Protein AF-A0A1Y0CG83-F1 (afdb_monomer_lite)

Structure (mmCIF, N/CA/C/O backbone):
data_AF-A0A1Y0CG83-F1
#
_entry.id   AF-A0A1Y0CG83-F1
#
loop_
_atom_site.group_PDB
_atom_site.id
_atom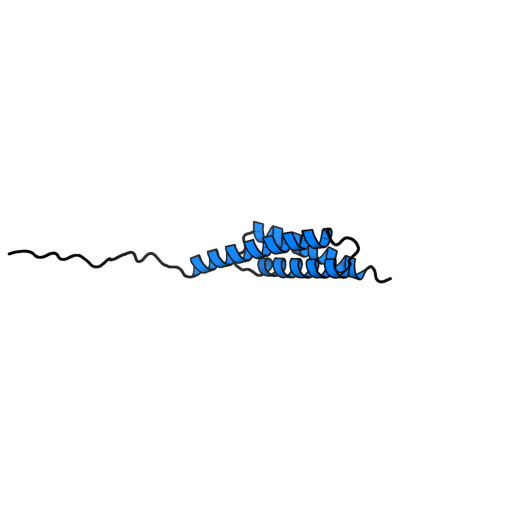_site.type_symbol
_atom_site.label_atom_id
_atom_site.label_alt_id
_atom_site.label_comp_id
_atom_site.label_asym_id
_atom_site.label_entity_id
_atom_site.label_seq_id
_atom_site.pdbx_PDB_ins_code
_atom_site.Cartn_x
_atom_site.Cartn_y
_atom_site.Cartn_z
_atom_site.occupancy
_atom_site.B_iso_or_equiv
_atom_site.auth_seq_id
_atom_site.auth_comp_id
_atom_site.auth_asym_id
_atom_site.auth_atom_id
_atom_site.pdbx_PDB_model_num
ATOM 1 N N . MET A 1 1 ? -0.681 42.324 63.375 1.00 41.62 1 MET A N 1
ATOM 2 C CA . MET A 1 1 ? -0.999 42.330 61.931 1.00 41.62 1 MET A CA 1
ATOM 3 C C . MET A 1 1 ? -1.151 40.872 61.519 1.00 41.62 1 MET A C 1
ATOM 5 O O . MET A 1 1 ? -0.162 40.163 61.503 1.00 41.62 1 MET A O 1
ATOM 9 N N . SER A 1 2 ? -2.350 40.302 61.638 1.00 38.88 2 SER A N 1
ATOM 10 C CA . SER A 1 2 ? -3.365 40.222 60.569 1.00 38.88 2 SER A CA 1
ATOM 11 C C . SER A 1 2 ? -2.863 39.483 59.328 1.00 38.88 2 SER A C 1
ATOM 13 O O . SER A 1 2 ? -2.193 40.081 58.500 1.00 38.88 2 SER A O 1
ATOM 15 N N . SER A 1 3 ? -3.237 38.214 59.169 1.00 40.00 3 SER A N 1
ATOM 16 C CA . SER A 1 3 ? -4.362 37.794 58.315 1.00 40.00 3 SER A CA 1
ATOM 17 C C . SER A 1 3 ? -4.107 36.415 57.701 1.00 40.00 3 SER A C 1
ATOM 19 O O . SER A 1 3 ? -3.086 36.165 57.067 1.00 40.00 3 SER A O 1
ATOM 21 N N . VAL A 1 4 ? -5.082 35.535 57.904 1.00 46.81 4 VAL A N 1
ATOM 22 C CA . VAL A 1 4 ? -5.230 34.212 57.297 1.00 46.81 4 VAL A CA 1
ATOM 23 C C . VAL A 1 4 ? -5.474 34.355 55.796 1.00 46.81 4 VAL A C 1
ATOM 25 O O . VAL A 1 4 ? -6.318 35.154 55.398 1.00 46.81 4 VAL A O 1
ATOM 28 N N . VAL A 1 5 ? -4.836 33.509 54.986 1.00 46.03 5 VAL A N 1
ATOM 29 C CA . VAL A 1 5 ? -5.393 33.067 53.701 1.00 46.03 5 VAL A CA 1
ATOM 30 C C . VAL A 1 5 ? -5.179 31.561 53.577 1.00 46.03 5 VAL A C 1
ATOM 32 O O . VAL A 1 5 ? -4.081 31.079 53.317 1.00 46.03 5 VAL A O 1
ATOM 35 N N . ALA A 1 6 ? -6.270 30.831 53.787 1.00 49.06 6 ALA A N 1
ATOM 36 C CA . ALA A 1 6 ? -6.467 29.487 53.284 1.00 49.06 6 ALA A CA 1
ATOM 37 C C . ALA A 1 6 ? -6.705 29.570 51.775 1.00 49.06 6 ALA A C 1
ATOM 39 O O . ALA A 1 6 ? -7.646 30.246 51.373 1.00 49.06 6 ALA A O 1
ATOM 40 N N . GLN A 1 7 ? -5.905 28.882 50.963 1.00 50.16 7 GLN A N 1
ATOM 41 C CA . GLN A 1 7 ? -6.260 28.517 49.586 1.00 50.16 7 GLN A CA 1
ATOM 42 C C . GLN A 1 7 ? -5.679 27.119 49.337 1.00 50.16 7 GLN A C 1
ATOM 44 O O . GLN A 1 7 ? -4.471 26.949 49.250 1.00 50.16 7 GLN A O 1
ATOM 49 N N . VAL A 1 8 ? -6.471 26.084 49.624 1.00 44.75 8 VAL A N 1
ATOM 50 C CA . VAL A 1 8 ? -7.379 25.421 48.670 1.00 44.75 8 VAL A CA 1
ATOM 51 C C . VAL A 1 8 ? -6.587 24.425 47.828 1.00 44.75 8 VAL A C 1
ATOM 53 O O . VAL A 1 8 ? -5.825 24.786 46.937 1.00 44.75 8 VAL A O 1
ATOM 56 N N . LEU A 1 9 ? -6.790 23.146 48.162 1.00 41.25 9 LEU A N 1
ATOM 57 C CA . LEU A 1 9 ? -6.554 22.017 47.272 1.00 41.25 9 LEU A CA 1
ATOM 58 C C . LEU A 1 9 ? -7.030 22.390 45.860 1.00 41.25 9 LEU A C 1
ATOM 60 O O . LEU A 1 9 ? -8.206 22.741 45.716 1.00 41.25 9 LEU A O 1
ATOM 64 N N . PRO A 1 10 ? -6.221 22.218 44.805 1.00 48.44 10 PRO A N 1
ATOM 65 C CA . PRO A 1 10 ? -6.798 21.998 43.498 1.00 48.44 10 PRO A CA 1
ATOM 66 C C . PRO A 1 10 ? -7.441 20.607 43.524 1.00 48.44 10 PRO A C 1
ATOM 68 O O . PRO A 1 10 ? -6.811 19.590 43.243 1.00 48.44 10 PRO A O 1
ATOM 71 N N . ALA A 1 11 ? -8.723 20.573 43.884 1.00 47.09 11 ALA A N 1
ATOM 72 C CA . ALA A 1 11 ? -9.643 19.573 43.381 1.00 47.09 11 ALA A CA 1
ATOM 73 C C . ALA A 1 11 ? -9.800 19.843 41.880 1.00 47.09 11 ALA A C 1
ATOM 75 O O . ALA A 1 11 ? -10.748 20.501 41.462 1.00 47.09 11 ALA A O 1
ATOM 76 N N . HIS A 1 12 ? -8.824 19.407 41.082 1.00 50.53 12 HIS A N 1
ATOM 77 C CA . HIS A 1 12 ? -9.002 19.341 39.642 1.00 50.53 12 HIS A CA 1
ATOM 78 C C . HIS A 1 12 ? -9.318 17.910 39.242 1.00 50.53 12 HIS A C 1
ATOM 80 O O . HIS A 1 12 ? -8.453 17.045 39.150 1.00 50.53 12 HIS A O 1
ATOM 86 N N . ASP A 1 13 ? -10.620 17.736 39.059 1.00 45.94 13 ASP A N 1
ATOM 87 C CA . ASP A 1 13 ? -11.247 16.911 38.047 1.00 45.94 13 ASP A CA 1
ATOM 88 C C . ASP A 1 13 ? -10.717 15.493 37.872 1.00 45.94 13 ASP A C 1
ATOM 90 O O . ASP A 1 13 ? -9.856 15.170 37.053 1.00 45.94 13 ASP A O 1
ATOM 94 N N . CYS A 1 14 ? -11.423 14.621 38.578 1.00 34.91 14 CYS A N 1
ATOM 95 C CA . CYS A 1 14 ? -11.718 13.247 38.230 1.00 34.91 14 CYS A CA 1
ATOM 96 C C . CYS A 1 14 ? -12.426 13.156 36.861 1.00 34.91 14 CYS A C 1
ATOM 98 O O . CYS A 1 14 ? -13.546 12.667 36.767 1.00 34.91 14 CYS A O 1
ATOM 100 N N . CYS A 1 15 ? -11.791 13.602 35.784 1.00 42.53 15 CYS A N 1
ATOM 101 C CA . CYS A 1 15 ? -12.248 13.340 34.428 1.00 42.53 15 CYS A CA 1
ATOM 102 C C . CYS A 1 15 ? -11.295 12.345 33.780 1.00 42.53 15 CYS A C 1
ATOM 104 O O . CYS A 1 15 ? -10.470 12.686 32.942 1.00 42.53 15 CYS A O 1
ATOM 106 N N . ASN A 1 16 ? -11.421 11.097 34.234 1.00 49.44 16 ASN A N 1
ATOM 107 C CA . ASN A 1 16 ? -11.287 9.903 33.412 1.00 49.44 16 ASN A CA 1
ATOM 108 C C . ASN A 1 16 ? -10.193 9.997 32.328 1.00 49.44 16 ASN A C 1
ATOM 110 O O . ASN A 1 16 ? -10.495 10.025 31.133 1.00 49.44 16 ASN A O 1
ATOM 114 N N . HIS A 1 17 ? -8.919 10.034 32.734 1.00 47.47 17 HIS A N 1
ATOM 115 C CA . HIS A 1 17 ? -7.799 9.746 31.839 1.00 47.47 17 HIS A CA 1
ATOM 116 C C . HIS A 1 17 ? -7.922 8.275 31.437 1.00 47.47 17 HIS A C 1
ATOM 118 O O . HIS A 1 17 ? -7.305 7.397 32.029 1.00 47.47 17 HIS A O 1
ATOM 124 N N . SER A 1 18 ? -8.821 7.990 30.496 1.00 49.91 18 SER A N 1
ATOM 125 C CA . SER A 1 18 ? -8.954 6.670 29.910 1.00 49.91 18 SER A CA 1
ATOM 126 C C . SER A 1 18 ? -7.666 6.440 29.123 1.00 49.91 18 SER A C 1
ATOM 128 O O . SER A 1 18 ? -7.467 7.131 28.118 1.00 49.91 18 SER A O 1
ATOM 130 N N . PRO A 1 19 ? -6.780 5.517 29.543 1.00 55.03 19 PRO A N 1
ATOM 131 C CA . PRO A 1 19 ? -5.565 5.211 28.785 1.00 55.03 19 PRO A CA 1
ATOM 132 C C . PRO A 1 19 ? -5.913 4.844 27.332 1.00 55.03 19 PRO A C 1
ATOM 134 O O . PRO A 1 19 ? -5.251 5.283 26.399 1.00 55.03 19 PRO A O 1
ATOM 137 N N . HIS A 1 20 ? -7.084 4.230 27.136 1.00 55.22 20 HIS A N 1
ATOM 138 C CA . HIS A 1 20 ? -7.657 3.903 25.833 1.00 55.22 20 HIS A CA 1
ATOM 139 C C . HIS A 1 20 ? -7.820 5.086 24.867 1.00 55.22 20 HIS A C 1
ATOM 141 O O . HIS A 1 20 ? -7.757 4.881 23.660 1.00 55.22 20 HIS A O 1
ATOM 147 N N . ALA A 1 21 ? -8.036 6.315 25.352 1.00 58.22 21 ALA A N 1
ATOM 148 C CA . ALA A 1 21 ? -8.179 7.477 24.471 1.00 58.22 21 ALA A CA 1
ATOM 149 C C . ALA A 1 21 ? -6.826 7.924 23.895 1.00 58.22 21 ALA A C 1
ATOM 151 O O . ALA A 1 21 ? -6.752 8.318 22.735 1.00 58.22 21 ALA A O 1
ATOM 152 N N . GLN A 1 22 ? -5.750 7.824 24.679 1.00 61.66 22 GLN A N 1
ATOM 153 C CA . GLN A 1 22 ? -4.394 8.083 24.187 1.00 61.66 22 GLN A CA 1
ATOM 154 C C . GLN A 1 22 ? -3.888 6.945 23.315 1.00 61.66 22 GLN A C 1
ATOM 156 O O . GLN A 1 22 ? -3.259 7.220 22.297 1.00 61.66 22 GLN A O 1
ATOM 161 N N . ASP A 1 23 ? -4.225 5.700 23.658 1.00 63.28 23 ASP A N 1
ATOM 162 C CA . ASP A 1 23 ? -3.918 4.539 22.824 1.00 63.28 23 ASP A CA 1
ATOM 163 C C . ASP A 1 23 ? -4.605 4.657 21.456 1.00 63.28 23 ASP A C 1
ATOM 165 O O . ASP A 1 23 ? -3.958 4.470 20.430 1.00 63.28 23 ASP A O 1
ATOM 169 N N . ALA A 1 24 ? -5.881 5.060 21.420 1.00 64.50 24 ALA A N 1
ATOM 170 C CA . ALA A 1 24 ? -6.626 5.271 20.178 1.00 64.50 24 ALA A CA 1
ATOM 171 C C . ALA A 1 24 ? -6.092 6.453 19.350 1.00 64.50 24 ALA A C 1
ATOM 173 O O . ALA A 1 24 ? -6.017 6.373 18.127 1.00 64.50 24 ALA A O 1
ATOM 174 N N . VAL A 1 25 ? -5.687 7.561 19.982 1.00 72.19 25 VAL A N 1
ATOM 175 C CA . VAL A 1 25 ? -5.056 8.680 19.257 1.00 72.19 25 VAL A CA 1
ATOM 176 C C . VAL A 1 25 ? -3.680 8.272 18.723 1.00 72.19 25 VAL A C 1
ATOM 178 O O . VAL A 1 25 ? -3.361 8.554 17.568 1.00 72.19 25 VAL A O 1
ATOM 181 N N . GLY A 1 26 ? -2.874 7.580 19.529 1.00 69.50 26 GLY A N 1
ATOM 182 C CA . GLY A 1 26 ? -1.553 7.094 19.138 1.00 69.50 26 GLY A CA 1
ATOM 183 C C . GLY A 1 26 ? -1.621 6.096 17.986 1.00 69.50 26 GLY A C 1
ATOM 184 O O . GLY A 1 26 ? -0.871 6.218 17.016 1.00 69.50 26 GLY A O 1
ATOM 185 N N . ALA A 1 27 ? -2.564 5.160 18.034 1.00 70.56 27 ALA A N 1
ATOM 186 C CA . ALA A 1 27 ? -2.750 4.177 16.982 1.00 70.56 27 ALA A CA 1
ATOM 187 C C . ALA A 1 27 ? -3.407 4.781 15.717 1.00 70.56 27 ALA A C 1
ATOM 189 O O . ALA A 1 27 ? -2.992 4.452 14.600 1.00 70.56 27 ALA A O 1
ATOM 1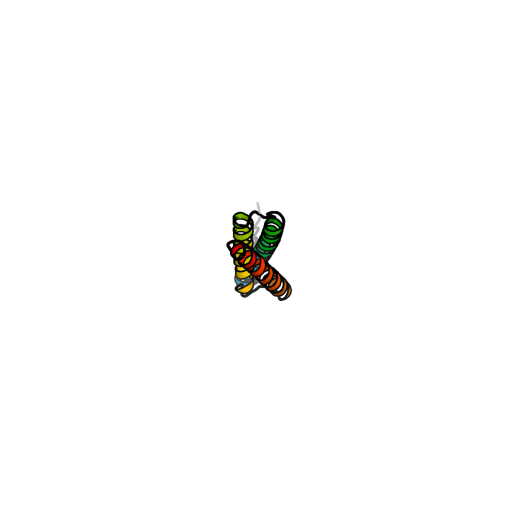90 N N . HIS A 1 28 ? -4.246 5.818 15.833 1.00 75.94 28 HIS A N 1
ATOM 191 C CA . HIS A 1 28 ? -4.675 6.616 14.677 1.00 75.94 28 HIS A CA 1
ATOM 192 C C . HIS A 1 28 ? -3.503 7.375 14.010 1.00 75.94 28 HIS A C 1
ATOM 194 O O . HIS A 1 28 ? -3.454 7.493 12.780 1.00 75.94 28 HIS A O 1
ATOM 200 N N . VAL A 1 29 ? -2.547 7.901 14.784 1.00 80.56 29 VAL A N 1
ATOM 201 C CA . VAL A 1 29 ? -1.336 8.556 14.246 1.00 80.56 29 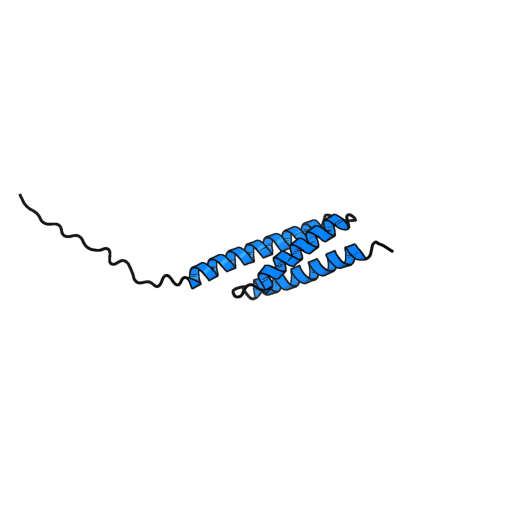VAL A CA 1
ATOM 202 C C . VAL A 1 29 ? -0.387 7.534 13.610 1.00 80.56 29 VAL A C 1
ATOM 204 O O . VAL A 1 29 ? 0.175 7.786 12.542 1.00 80.56 29 VAL A O 1
ATOM 207 N N . ALA A 1 30 ? -0.240 6.356 14.214 1.00 85.88 30 ALA A N 1
ATOM 208 C CA . ALA A 1 30 ? 0.563 5.275 13.652 1.00 85.88 30 ALA A CA 1
ATOM 209 C C . ALA A 1 30 ? -0.024 4.776 12.321 1.00 85.88 30 ALA A C 1
ATOM 211 O O . ALA A 1 30 ? 0.688 4.678 11.322 1.00 85.88 30 ALA A O 1
ATOM 212 N N . THR A 1 31 ? -1.338 4.543 12.265 1.00 91.12 31 THR A N 1
ATOM 213 C CA . THR A 1 31 ? -2.026 4.082 11.049 1.00 91.12 31 THR A CA 1
ATOM 214 C C . THR A 1 31 ? -2.031 5.128 9.934 1.00 91.12 31 THR A C 1
ATOM 216 O O . THR A 1 31 ? -1.894 4.777 8.761 1.00 91.12 31 THR A O 1
ATOM 219 N N . SER A 1 32 ? -2.155 6.421 10.255 1.00 91.50 32 SER A N 1
ATOM 220 C CA . SER A 1 32 ? -2.051 7.489 9.251 1.00 91.50 32 SER A CA 1
ATOM 221 C C . SER A 1 32 ? -0.630 7.622 8.695 1.00 91.50 32 SER A C 1
ATOM 223 O O . SER A 1 32 ? -0.466 7.776 7.482 1.00 91.50 32 SER A O 1
ATOM 225 N N . THR A 1 33 ? 0.387 7.479 9.549 1.00 94.81 33 THR A N 1
ATOM 226 C CA . THR A 1 33 ? 1.802 7.483 9.149 1.00 94.81 33 THR A CA 1
ATOM 227 C C . THR A 1 33 ? 2.121 6.294 8.243 1.00 94.81 33 THR A C 1
ATOM 229 O O . THR A 1 33 ? 2.656 6.488 7.151 1.00 94.81 33 THR A O 1
ATOM 232 N N . ALA A 1 34 ? 1.703 5.087 8.628 1.00 95.56 34 ALA A N 1
ATOM 233 C CA . ALA A 1 34 ? 1.883 3.876 7.830 1.00 95.56 34 ALA A CA 1
ATOM 234 C C . ALA A 1 34 ? 1.192 3.981 6.456 1.00 95.56 34 ALA A C 1
ATOM 236 O O . ALA A 1 34 ? 1.772 3.641 5.426 1.00 95.56 34 ALA A O 1
ATOM 237 N N . LEU A 1 35 ? -0.020 4.550 6.383 1.00 95.75 35 LEU A N 1
ATOM 238 C CA . LEU A 1 35 ? -0.681 4.804 5.094 1.00 95.75 35 LEU A CA 1
ATOM 239 C C . LEU A 1 35 ? 0.067 5.811 4.217 1.00 95.75 35 LEU A C 1
ATOM 241 O O . LEU A 1 35 ? 0.121 5.635 2.996 1.00 95.75 35 LEU A O 1
ATOM 245 N N . ALA A 1 36 ? 0.604 6.877 4.810 1.00 97.50 36 ALA A N 1
ATOM 246 C CA . ALA A 1 36 ? 1.389 7.863 4.077 1.00 97.50 36 ALA A CA 1
ATOM 247 C C . ALA A 1 36 ? 2.667 7.229 3.511 1.00 97.50 36 ALA A C 1
ATOM 249 O O . ALA A 1 36 ? 2.987 7.440 2.337 1.00 97.50 36 ALA A O 1
ATOM 250 N N . GLN A 1 37 ? 3.336 6.394 4.308 1.00 97.44 37 GLN A N 1
ATOM 251 C CA . GLN A 1 37 ? 4.529 5.668 3.894 1.00 97.44 37 GLN A CA 1
ATOM 252 C C . GLN A 1 37 ? 4.217 4.649 2.792 1.00 97.44 37 GLN A C 1
ATOM 254 O O . GLN A 1 37 ? 4.851 4.682 1.739 1.00 97.44 37 GLN A O 1
ATOM 259 N N . ALA A 1 38 ? 3.164 3.841 2.950 1.00 97.81 38 ALA A N 1
ATOM 260 C CA . ALA A 1 38 ? 2.729 2.890 1.929 1.00 97.81 38 ALA A CA 1
ATOM 261 C C . ALA A 1 38 ? 2.423 3.578 0.589 1.00 97.81 38 ALA A C 1
ATOM 263 O O . ALA A 1 38 ? 2.817 3.100 -0.477 1.00 97.81 38 ALA A O 1
ATOM 264 N N . ARG A 1 39 ? 1.760 4.741 0.627 1.00 97.69 39 ARG A N 1
ATOM 265 C CA . ARG A 1 39 ? 1.494 5.544 -0.573 1.00 97.69 39 ARG A CA 1
ATOM 266 C C . ARG A 1 39 ? 2.788 6.026 -1.230 1.00 97.69 39 ARG A C 1
ATOM 268 O O . ARG A 1 39 ? 2.913 5.935 -2.451 1.00 97.69 39 ARG A O 1
ATOM 275 N N . ARG A 1 40 ? 3.727 6.549 -0.440 1.00 98.19 40 ARG A N 1
ATOM 276 C CA . ARG A 1 40 ? 5.026 7.039 -0.916 1.00 98.19 40 ARG A CA 1
ATOM 277 C C . ARG A 1 40 ? 5.840 5.915 -1.559 1.00 98.19 40 ARG A C 1
ATOM 279 O O . ARG A 1 40 ? 6.374 6.087 -2.651 1.00 98.19 40 ARG A O 1
ATOM 286 N N . ASP A 1 41 ? 5.876 4.748 -0.934 1.00 97.25 41 ASP A N 1
ATOM 287 C CA . ASP A 1 41 ? 6.607 3.590 -1.443 1.00 97.25 41 ASP A CA 1
ATOM 288 C C . ASP A 1 41 ? 5.996 3.048 -2.744 1.00 97.25 41 ASP A C 1
ATOM 290 O O . ASP A 1 41 ? 6.726 2.734 -3.684 1.00 97.25 41 ASP A O 1
ATOM 294 N N . LEU A 1 42 ? 4.665 3.043 -2.885 1.00 96.56 42 LEU A N 1
ATOM 295 C CA . LEU A 1 42 ? 4.023 2.732 -4.170 1.00 96.56 42 LEU A CA 1
ATOM 296 C C . LEU A 1 42 ? 4.409 3.725 -5.272 1.00 96.56 42 LEU A C 1
ATOM 298 O O . LEU A 1 42 ? 4.646 3.315 -6.409 1.00 96.56 42 LEU A O 1
ATOM 302 N N . GLN A 1 43 ? 4.512 5.017 -4.953 1.00 96.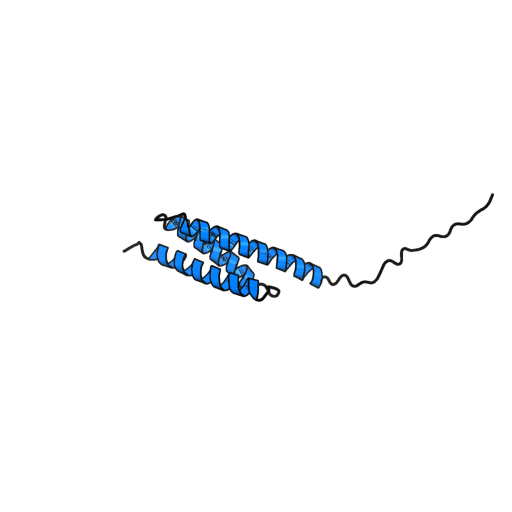88 43 GLN A N 1
ATOM 303 C CA . GLN A 1 43 ? 4.981 6.020 -5.913 1.00 96.88 43 GLN A CA 1
ATOM 304 C C . GLN A 1 43 ? 6.427 5.743 -6.337 1.00 96.88 43 GLN A C 1
ATOM 306 O O . GLN A 1 43 ? 6.722 5.771 -7.531 1.00 96.88 43 GLN A O 1
ATOM 311 N N . TYR A 1 44 ? 7.316 5.397 -5.403 1.00 96.12 44 TYR A N 1
ATOM 312 C CA . TYR A 1 44 ? 8.678 5.001 -5.760 1.00 96.12 44 TYR A CA 1
ATOM 313 C C . TYR A 1 44 ? 8.720 3.718 -6.587 1.00 96.12 44 TYR A C 1
ATOM 315 O O . TYR A 1 44 ? 9.463 3.668 -7.564 1.00 96.12 44 TYR A O 1
ATOM 323 N N . ALA A 1 45 ? 7.897 2.713 -6.280 1.00 93.44 45 ALA A N 1
ATOM 324 C CA . ALA A 1 45 ? 7.813 1.493 -7.082 1.00 93.44 45 ALA A CA 1
ATOM 325 C C . ALA A 1 45 ? 7.430 1.787 -8.548 1.00 93.44 45 ALA A C 1
ATOM 327 O O . ALA A 1 45 ? 7.978 1.171 -9.467 1.00 93.44 45 ALA A O 1
ATOM 328 N N . VAL A 1 46 ? 6.544 2.764 -8.779 1.00 92.94 46 VAL A N 1
ATOM 329 C CA . VAL A 1 46 ? 6.216 3.258 -10.127 1.00 92.94 46 VAL A CA 1
ATOM 330 C C . VAL A 1 46 ? 7.417 3.956 -10.772 1.00 92.94 46 VAL A C 1
ATOM 332 O O . VAL A 1 46 ? 7.743 3.657 -11.920 1.00 92.94 46 VAL A O 1
ATOM 335 N N . ILE A 1 47 ? 8.093 4.850 -10.040 1.00 94.62 47 ILE A N 1
ATOM 336 C CA . ILE A 1 47 ? 9.241 5.628 -10.541 1.00 94.62 47 ILE A CA 1
ATOM 337 C C . ILE A 1 47 ? 10.420 4.723 -10.923 1.00 94.62 47 ILE A C 1
ATOM 339 O O . ILE A 1 47 ? 11.094 4.993 -11.914 1.00 94.62 47 ILE A O 1
ATOM 343 N N . MET A 1 48 ? 10.639 3.620 -10.201 1.00 90.56 48 MET A N 1
ATOM 344 C CA . MET A 1 48 ? 11.664 2.611 -10.502 1.00 90.56 48 MET A CA 1
ATOM 345 C C . MET A 1 48 ? 11.328 1.769 -11.752 1.00 90.56 48 MET A C 1
ATOM 347 O O . MET A 1 48 ? 11.538 0.561 -11.753 1.00 90.56 48 MET A O 1
ATOM 351 N N . GLY A 1 49 ? 10.752 2.350 -12.814 1.00 83.06 49 GLY A N 1
ATOM 352 C CA . GLY A 1 49 ? 10.648 1.758 -14.161 1.00 83.06 49 GLY A CA 1
ATOM 353 C C . GLY A 1 49 ? 11.798 0.775 -14.447 1.00 83.06 49 GLY A C 1
ATOM 354 O O . GLY A 1 49 ? 12.910 1.111 -14.132 1.00 83.06 49 GLY A O 1
ATOM 355 N N . THR A 1 50 ? 11.638 -0.412 -15.018 1.00 85.19 50 THR A N 1
ATOM 356 C CA . THR A 1 50 ? 12.710 -1.421 -15.280 1.00 85.19 50 THR A CA 1
ATOM 357 C C . THR A 1 50 ? 13.663 -1.885 -14.151 1.00 85.19 50 THR A C 1
ATOM 359 O O . THR A 1 50 ? 14.069 -3.040 -14.219 1.00 85.19 50 THR A O 1
ATOM 362 N N . ASP A 1 51 ? 13.986 -1.109 -13.107 1.00 89.06 51 ASP A N 1
ATOM 363 C CA . ASP A 1 51 ? 14.767 -1.567 -11.949 1.00 89.06 51 ASP A CA 1
ATOM 364 C C . ASP A 1 51 ? 13.867 -2.450 -11.080 1.00 89.06 51 ASP A C 1
ATOM 366 O O . ASP A 1 51 ? 13.222 -2.020 -10.118 1.00 89.06 51 ASP A O 1
ATOM 370 N N . THR A 1 52 ? 13.773 -3.715 -11.488 1.00 88.19 52 THR A N 1
ATOM 371 C CA . THR A 1 52 ? 12.904 -4.719 -10.876 1.00 88.19 52 THR A CA 1
ATOM 372 C C . THR A 1 52 ? 13.258 -4.944 -9.415 1.00 88.19 52 THR A C 1
ATOM 374 O O . THR A 1 52 ? 12.354 -5.175 -8.610 1.00 88.19 52 THR A O 1
ATOM 377 N N . HIS A 1 53 ? 14.536 -4.821 -9.047 1.00 91.12 53 HIS A N 1
ATOM 378 C CA . HIS A 1 53 ? 14.978 -5.008 -7.675 1.00 91.12 53 HIS A CA 1
ATOM 379 C C . HIS A 1 53 ? 14.500 -3.868 -6.777 1.00 91.12 53 HIS A C 1
ATOM 381 O O . HIS A 1 53 ? 13.778 -4.125 -5.813 1.00 91.12 53 HIS A O 1
ATOM 387 N N . ARG A 1 54 ? 14.822 -2.607 -7.100 1.00 92.06 54 ARG A N 1
ATOM 388 C CA . ARG A 1 54 ? 14.383 -1.456 -6.292 1.00 92.06 54 ARG A CA 1
ATOM 389 C C . ARG A 1 54 ? 12.871 -1.324 -6.284 1.00 92.06 54 ARG A C 1
ATOM 391 O O . ARG A 1 54 ? 12.287 -1.112 -5.225 1.00 92.06 54 ARG A O 1
ATOM 398 N N . ARG A 1 55 ? 12.216 -1.538 -7.428 1.00 93.69 55 ARG A N 1
ATOM 399 C CA . ARG A 1 55 ? 10.751 -1.598 -7.504 1.00 93.69 55 ARG A CA 1
ATOM 400 C C . ARG A 1 55 ? 10.178 -2.620 -6.528 1.00 93.69 55 ARG A C 1
ATOM 402 O O . ARG A 1 55 ? 9.218 -2.313 -5.827 1.00 93.69 55 ARG A O 1
ATOM 409 N N . ARG A 1 56 ? 10.750 -3.828 -6.479 1.00 94.06 56 ARG A N 1
ATOM 410 C CA . ARG A 1 56 ? 10.307 -4.884 -5.560 1.00 94.06 56 ARG A CA 1
ATOM 411 C C . ARG A 1 56 ? 10.533 -4.490 -4.105 1.00 94.06 56 ARG A C 1
ATOM 413 O O . ARG A 1 56 ? 9.650 -4.746 -3.298 1.00 94.06 56 ARG A O 1
ATOM 420 N N . GLN A 1 57 ? 11.658 -3.856 -3.777 1.00 96.69 57 GLN A N 1
ATOM 421 C CA . GLN A 1 57 ? 11.934 -3.389 -2.413 1.00 96.69 57 GLN A CA 1
ATOM 422 C C . GLN A 1 57 ? 10.885 -2.376 -1.942 1.00 96.69 57 GLN A C 1
ATOM 424 O O . GLN A 1 57 ? 10.273 -2.572 -0.895 1.00 96.69 57 GLN A O 1
ATOM 429 N N . TYR A 1 58 ? 10.589 -1.356 -2.752 1.00 97.00 58 TYR A N 1
ATOM 430 C CA . TYR A 1 58 ? 9.537 -0.391 -2.423 1.00 97.00 58 TYR A CA 1
ATOM 431 C C . TYR A 1 58 ? 8.151 -1.041 -2.352 1.00 97.00 58 TYR A C 1
ATOM 433 O O . TYR A 1 58 ? 7.364 -0.731 -1.466 1.00 97.00 58 TYR A O 1
ATOM 441 N N . ALA A 1 59 ? 7.855 -1.996 -3.236 1.00 96.44 59 ALA A N 1
ATOM 442 C CA . ALA A 1 59 ? 6.601 -2.737 -3.174 1.00 96.44 59 ALA A CA 1
ATOM 443 C C . ALA A 1 59 ? 6.469 -3.562 -1.881 1.00 96.44 59 ALA A C 1
ATOM 445 O O . ALA A 1 59 ? 5.397 -3.595 -1.289 1.00 96.44 59 ALA A O 1
ATOM 446 N N . LEU A 1 60 ? 7.538 -4.214 -1.416 1.00 97.50 60 LEU A N 1
ATOM 447 C CA . LEU A 1 60 ? 7.520 -4.957 -0.152 1.00 97.50 60 LEU A CA 1
ATOM 448 C C . LEU A 1 60 ? 7.353 -4.018 1.048 1.00 97.50 60 LEU A C 1
ATOM 450 O O . LEU A 1 60 ? 6.495 -4.280 1.883 1.00 97.50 60 LEU A O 1
ATOM 454 N N . SER A 1 61 ? 8.067 -2.890 1.065 1.00 97.75 61 SER A N 1
ATOM 455 C CA . SER A 1 61 ? 7.902 -1.846 2.086 1.00 97.75 61 SER A CA 1
ATOM 456 C C . SER A 1 61 ? 6.451 -1.353 2.158 1.00 97.75 61 SER A C 1
ATOM 458 O O . SER A 1 61 ? 5.812 -1.428 3.205 1.00 97.75 61 SER A O 1
ATOM 460 N N . ALA A 1 62 ? 5.861 -0.986 1.012 1.00 97.94 62 ALA A N 1
ATOM 461 C CA . ALA A 1 62 ? 4.467 -0.547 0.944 1.00 97.94 62 ALA A CA 1
ATOM 462 C C . ALA A 1 62 ? 3.472 -1.604 1.439 1.00 97.94 62 ALA A C 1
ATOM 464 O O . ALA A 1 62 ? 2.445 -1.274 2.035 1.00 97.94 62 ALA A O 1
ATOM 465 N N . ARG A 1 63 ? 3.751 -2.881 1.156 1.00 97.88 63 ARG A N 1
ATOM 466 C CA . ARG A 1 63 ? 2.920 -3.999 1.603 1.00 97.88 63 ARG A CA 1
ATOM 467 C C . ARG A 1 63 ? 2.948 -4.119 3.120 1.00 97.88 63 ARG A C 1
ATOM 469 O O . ARG A 1 63 ? 1.890 -4.303 3.715 1.00 97.88 63 ARG A O 1
ATOM 476 N N . ASP A 1 64 ? 4.130 -4.048 3.713 1.00 97.81 64 ASP A N 1
ATOM 477 C CA . ASP A 1 64 ? 4.311 -4.262 5.143 1.00 97.81 64 ASP A CA 1
ATOM 478 C C . ASP A 1 64 ? 3.719 -3.079 5.936 1.00 97.81 64 ASP A C 1
ATOM 480 O O . ASP A 1 64 ? 2.962 -3.294 6.880 1.00 97.81 64 ASP A O 1
ATOM 484 N N . GLU A 1 65 ? 3.890 -1.843 5.455 1.00 97.25 65 GLU A N 1
ATOM 485 C CA . GLU A 1 65 ? 3.218 -0.656 6.009 1.00 97.25 65 GLU A CA 1
ATOM 486 C C . GLU A 1 65 ? 1.686 -0.735 5.893 1.00 97.25 65 GLU A C 1
ATOM 488 O O . GLU A 1 65 ? 0.950 -0.447 6.839 1.00 97.25 65 GLU A O 1
ATOM 493 N N . ALA A 1 66 ? 1.166 -1.194 4.750 1.00 96.81 66 ALA A N 1
ATOM 494 C CA . ALA A 1 66 ? -0.268 -1.419 4.599 1.00 96.81 66 ALA A CA 1
ATOM 495 C C . ALA A 1 66 ? -0.776 -2.544 5.519 1.00 96.81 66 ALA A C 1
ATOM 497 O O . ALA A 1 66 ? -1.886 -2.445 6.040 1.00 96.81 66 ALA A O 1
ATOM 498 N N . ALA A 1 67 ? 0.018 -3.595 5.748 1.00 96.62 67 ALA A N 1
ATOM 499 C CA . ALA A 1 67 ? -0.328 -4.686 6.655 1.00 96.62 67 ALA A CA 1
ATOM 500 C C . ALA A 1 67 ? -0.452 -4.205 8.105 1.00 96.62 67 ALA A C 1
ATOM 502 O O . ALA A 1 67 ? -1.413 -4.593 8.768 1.00 96.62 67 ALA A O 1
ATOM 503 N N . THR A 1 68 ? 0.432 -3.309 8.558 1.00 94.94 68 THR A N 1
ATOM 504 C CA . THR A 1 68 ? 0.344 -2.665 9.882 1.00 94.94 68 THR A CA 1
ATOM 505 C C . THR A 1 68 ? -1.028 -2.030 10.106 1.00 94.94 68 THR A C 1
ATOM 507 O O . THR A 1 68 ? -1.640 -2.213 11.154 1.00 94.94 68 THR A O 1
ATOM 510 N N . VAL A 1 69 ? -1.571 -1.350 9.092 1.00 94.56 69 VAL A N 1
ATOM 511 C CA . VAL A 1 69 ? -2.897 -0.713 9.168 1.00 94.56 69 VAL A CA 1
ATOM 512 C C . VAL A 1 69 ? -4.031 -1.741 9.144 1.00 94.56 69 VAL A C 1
ATOM 514 O O . VAL A 1 69 ? -5.070 -1.521 9.757 1.00 94.56 69 VAL A O 1
ATOM 517 N N . LEU A 1 70 ? -3.859 -2.866 8.442 1.00 95.69 70 LEU A N 1
ATOM 518 C CA . LEU A 1 70 ? -4.870 -3.929 8.375 1.00 95.69 70 LEU A CA 1
ATOM 519 C C . LEU A 1 70 ? -5.023 -4.701 9.687 1.00 95.69 70 LEU A C 1
ATOM 521 O O . LEU A 1 70 ? -6.107 -5.224 9.940 1.00 95.69 70 LEU A O 1
ATOM 525 N N . VAL A 1 71 ? -3.955 -4.796 10.482 1.00 94.44 71 VAL A N 1
ATOM 526 C CA . VAL A 1 71 ? -3.965 -5.484 11.784 1.00 94.44 71 VAL A CA 1
ATOM 527 C C . VAL A 1 71 ? -4.195 -4.535 12.962 1.00 94.44 71 VAL A C 1
ATOM 529 O O . VAL A 1 71 ? -4.368 -4.999 14.087 1.00 94.44 71 VAL A O 1
ATOM 532 N N . ALA A 1 72 ? -4.222 -3.222 12.721 1.00 91.06 72 ALA A N 1
ATOM 533 C CA . ALA A 1 72 ? -4.531 -2.229 13.741 1.00 91.06 72 ALA A CA 1
ATOM 534 C C . ALA A 1 72 ? -6.013 -2.313 14.144 1.00 91.06 72 ALA A C 1
ATOM 536 O O . ALA A 1 72 ? -6.912 -2.188 13.309 1.00 91.06 72 ALA A O 1
ATOM 537 N N . GLY A 1 73 ? -6.267 -2.540 15.436 1.00 85.25 73 GLY A N 1
ATOM 538 C CA . GLY A 1 73 ? -7.616 -2.759 15.975 1.00 85.25 73 GLY A CA 1
ATOM 539 C C . GLY A 1 73 ? -8.512 -1.516 15.981 1.00 85.25 73 GLY A C 1
ATOM 540 O O . GLY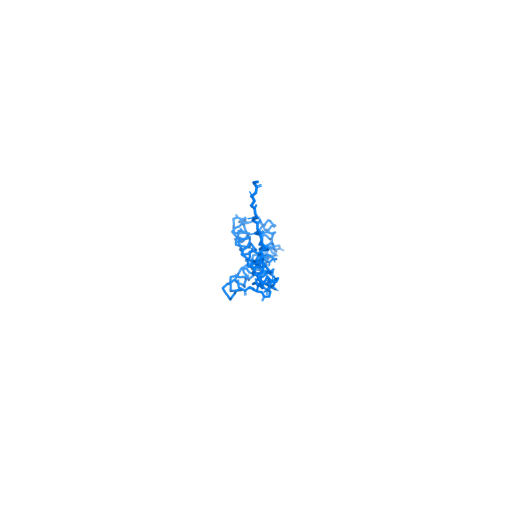 A 1 73 ? -9.727 -1.636 16.099 1.00 85.25 73 GLY A O 1
ATOM 541 N N . ASP A 1 74 ? -7.926 -0.336 15.829 1.00 85.31 74 ASP A N 1
ATOM 542 C CA . ASP A 1 74 ? -8.576 0.973 15.871 1.00 85.31 74 ASP A CA 1
ATOM 543 C C . ASP A 1 74 ? -8.598 1.678 14.501 1.00 85.31 74 ASP A C 1
ATOM 545 O O . ASP A 1 74 ? -9.064 2.814 14.386 1.00 85.31 74 ASP A O 1
ATOM 549 N N . ALA A 1 75 ? -8.124 1.012 13.442 1.00 89.94 75 ALA A N 1
ATOM 550 C CA . ALA A 1 75 ? -8.120 1.582 12.104 1.00 89.94 75 ALA A CA 1
ATOM 551 C C . ALA A 1 75 ? -9.547 1.889 11.628 1.00 89.94 75 ALA A C 1
ATOM 553 O O . ALA A 1 75 ? -10.434 1.031 11.582 1.00 89.94 75 ALA A O 1
ATOM 554 N N . THR A 1 76 ? -9.762 3.126 11.188 1.00 91.94 76 THR A N 1
ATOM 555 C CA . THR A 1 76 ? -11.047 3.553 10.633 1.00 91.94 76 THR A CA 1
ATOM 556 C C . THR A 1 76 ? -11.377 2.785 9.350 1.00 91.94 76 THR A C 1
ATOM 558 O O . THR A 1 76 ? -10.501 2.348 8.598 1.00 91.94 76 THR A O 1
ATOM 561 N N . ALA A 1 77 ? -12.666 2.692 9.012 1.00 93.06 77 ALA A N 1
ATOM 562 C CA . ALA A 1 77 ? -13.107 2.036 7.778 1.00 93.06 77 ALA A CA 1
ATOM 563 C C . ALA A 1 77 ? -12.461 2.633 6.508 1.00 93.06 77 ALA A C 1
ATOM 565 O O . ALA A 1 77 ? -12.197 1.913 5.541 1.00 93.06 77 ALA A O 1
ATOM 566 N N . ALA A 1 78 ? -12.185 3.942 6.506 1.00 93.25 78 ALA A N 1
ATOM 567 C CA . ALA A 1 78 ? -11.476 4.608 5.418 1.00 93.25 78 ALA A CA 1
ATOM 568 C C . ALA A 1 78 ? -10.008 4.166 5.349 1.00 93.25 78 ALA A C 1
ATOM 570 O O . ALA A 1 78 ? -9.534 3.799 4.273 1.00 93.25 78 ALA A O 1
ATOM 571 N N . GLN A 1 79 ? -9.308 4.133 6.487 1.00 94.19 79 GLN A N 1
ATOM 572 C CA . GLN A 1 79 ? -7.923 3.666 6.557 1.00 94.19 79 GLN A CA 1
ATOM 573 C C . GLN A 1 79 ? -7.802 2.208 6.110 1.00 94.19 79 GLN A C 1
ATOM 575 O O . GLN A 1 79 ? -6.962 1.902 5.269 1.00 94.19 79 GLN A O 1
ATOM 580 N N . LEU A 1 80 ? -8.705 1.332 6.561 1.00 96.50 80 LEU A N 1
ATOM 581 C CA . LEU A 1 80 ? -8.756 -0.062 6.118 1.00 96.50 80 LEU A CA 1
ATOM 582 C C . LEU A 1 80 ? -9.003 -0.185 4.610 1.00 96.50 80 LEU A C 1
ATOM 584 O O . LEU A 1 80 ? -8.429 -1.058 3.958 1.00 96.50 80 LEU A O 1
ATOM 588 N N . ARG A 1 81 ? -9.840 0.680 4.026 1.00 97.38 81 ARG A N 1
ATOM 589 C CA . ARG A 1 81 ? -10.083 0.694 2.576 1.00 97.38 81 ARG A CA 1
ATOM 590 C C . ARG A 1 81 ? -8.816 1.061 1.804 1.00 97.38 81 ARG A C 1
ATOM 592 O O . ARG A 1 81 ? -8.473 0.360 0.852 1.00 97.38 81 ARG A O 1
ATOM 599 N N . TYR A 1 82 ? -8.111 2.111 2.227 1.00 96.19 82 TYR A N 1
ATOM 600 C CA . TYR A 1 82 ? -6.841 2.506 1.614 1.00 96.19 82 TYR A CA 1
ATOM 601 C C . TYR A 1 82 ? -5.754 1.450 1.815 1.00 96.19 82 TYR A C 1
ATOM 603 O O . TYR A 1 82 ? -5.078 1.098 0.853 1.00 96.19 82 TYR A O 1
ATOM 611 N N . ALA A 1 83 ? -5.642 0.875 3.011 1.00 97.06 83 ALA A N 1
ATOM 612 C CA . ALA A 1 83 ? -4.676 -0.174 3.311 1.00 97.06 83 ALA A CA 1
ATOM 613 C C . ALA A 1 83 ? -4.871 -1.395 2.405 1.00 97.06 83 ALA A C 1
ATOM 615 O O . ALA A 1 83 ? -3.920 -1.857 1.784 1.00 97.06 83 ALA A O 1
ATOM 616 N N . ARG A 1 84 ? -6.112 -1.871 2.221 1.00 98.25 84 ARG A N 1
ATOM 617 C CA . ARG A 1 84 ? -6.409 -2.977 1.286 1.00 98.25 84 ARG A CA 1
ATOM 618 C C . ARG A 1 84 ? -6.037 -2.624 -0.150 1.00 98.25 84 ARG A C 1
ATOM 620 O O . ARG A 1 84 ? -5.498 -3.464 -0.871 1.00 98.25 84 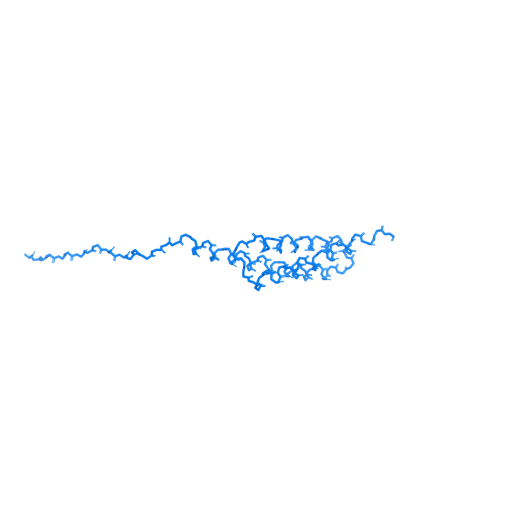ARG A O 1
ATOM 627 N N . HIS A 1 85 ? -6.336 -1.395 -0.568 1.00 98.06 85 HIS A N 1
ATOM 628 C CA . HIS A 1 85 ? -5.997 -0.920 -1.903 1.00 98.06 85 HIS A CA 1
ATOM 629 C C . HIS A 1 85 ? -4.476 -0.912 -2.125 1.00 98.06 85 HIS A C 1
ATOM 631 O O . HIS A 1 85 ? -3.999 -1.489 -3.103 1.00 98.06 85 HIS A O 1
ATOM 637 N N . TYR A 1 86 ? -3.715 -0.343 -1.188 1.00 97.81 86 TYR A N 1
ATOM 638 C CA . TYR A 1 86 ? -2.257 -0.277 -1.263 1.00 97.81 86 TYR A CA 1
ATOM 639 C C . TYR A 1 86 ? -1.600 -1.649 -1.148 1.00 97.81 86 TYR A C 1
ATOM 641 O O . TYR A 1 86 ? -0.711 -1.960 -1.936 1.00 97.81 86 TYR A O 1
ATOM 649 N N . PHE A 1 87 ? -2.089 -2.510 -0.256 1.00 97.88 87 PHE A N 1
ATOM 650 C CA . PHE A 1 87 ? -1.602 -3.877 -0.098 1.00 97.88 87 PHE A CA 1
ATOM 651 C C . PHE A 1 87 ? -1.734 -4.677 -1.402 1.00 97.88 87 PHE A C 1
ATOM 653 O O . PHE A 1 87 ? -0.779 -5.313 -1.848 1.00 97.88 87 PHE A O 1
ATOM 660 N N . ARG A 1 88 ? -2.891 -4.592 -2.075 1.00 98.12 88 ARG A N 1
ATOM 661 C CA . ARG A 1 88 ? -3.107 -5.265 -3.364 1.00 98.12 88 ARG A CA 1
ATOM 662 C C . ARG A 1 88 ? -2.206 -4.701 -4.465 1.00 98.12 88 ARG A C 1
ATOM 664 O O . ARG A 1 88 ? -1.648 -5.476 -5.241 1.00 98.12 88 ARG A O 1
ATOM 671 N N . ALA A 1 89 ? -2.047 -3.379 -4.536 1.00 96.31 89 ALA A N 1
ATOM 672 C CA . ALA A 1 89 ? -1.153 -2.743 -5.505 1.00 96.31 89 ALA A CA 1
ATOM 673 C C . ALA A 1 89 ? 0.307 -3.180 -5.289 1.00 96.31 89 ALA A C 1
ATOM 675 O O . ALA A 1 89 ? 0.990 -3.586 -6.228 1.00 96.31 89 ALA A O 1
ATOM 676 N N . ALA A 1 90 ? 0.761 -3.194 -4.038 1.00 96.69 90 ALA A N 1
ATOM 677 C CA . ALA A 1 90 ? 2.091 -3.641 -3.651 1.00 96.69 90 ALA A CA 1
ATOM 678 C C . ALA A 1 90 ? 2.358 -5.100 -4.062 1.00 96.69 90 ALA A C 1
ATOM 680 O O . ALA A 1 90 ? 3.394 -5.408 -4.655 1.00 96.69 90 ALA A O 1
ATOM 681 N N . GLN A 1 91 ? 1.393 -6.000 -3.845 1.00 96.19 91 GLN A N 1
ATOM 682 C CA . GLN A 1 91 ? 1.490 -7.392 -4.300 1.00 96.19 91 GLN A CA 1
ATOM 683 C C . GLN A 1 91 ? 1.642 -7.505 -5.823 1.00 96.19 91 GLN A C 1
ATOM 685 O O . GLN A 1 91 ? 2.418 -8.334 -6.301 1.00 96.19 91 GLN A O 1
ATOM 690 N N . GLN A 1 92 ? 0.941 -6.669 -6.594 1.00 94.38 92 GLN A N 1
ATOM 691 C CA . GLN A 1 92 ? 1.052 -6.656 -8.055 1.00 94.38 92 GLN A CA 1
ATOM 692 C C . GLN A 1 92 ? 2.445 -6.212 -8.513 1.00 94.38 92 GLN A C 1
ATOM 694 O O . GLN A 1 92 ? 3.040 -6.876 -9.363 1.00 94.38 92 GLN A O 1
ATOM 699 N N . PHE A 1 93 ? 3.001 -5.151 -7.918 1.00 90.44 93 PHE A N 1
ATOM 700 C CA . PHE A 1 93 ? 4.364 -4.702 -8.220 1.00 90.44 93 PHE A CA 1
ATOM 701 C C . PHE A 1 93 ? 5.417 -5.753 -7.852 1.00 90.44 93 PHE A C 1
ATOM 703 O O . PHE A 1 93 ? 6.318 -6.026 -8.649 1.00 90.44 93 PHE A O 1
ATOM 710 N N . ALA A 1 94 ? 5.281 -6.386 -6.684 1.00 90.00 94 ALA A N 1
ATOM 711 C CA . ALA A 1 94 ? 6.197 -7.431 -6.238 1.00 90.00 94 ALA A CA 1
ATOM 712 C C . ALA A 1 94 ? 6.141 -8.679 -7.138 1.00 90.00 94 ALA A C 1
ATOM 714 O O . ALA A 1 94 ? 7.179 -9.258 -7.455 1.00 90.00 94 ALA A O 1
ATOM 715 N N . ALA A 1 95 ? 4.948 -9.076 -7.595 1.00 87.50 95 ALA A N 1
ATOM 716 C CA . ALA A 1 95 ? 4.775 -10.205 -8.508 1.00 87.50 95 ALA A CA 1
ATOM 717 C C . ALA A 1 95 ? 5.288 -9.903 -9.925 1.00 87.50 95 ALA A C 1
ATOM 719 O O . ALA A 1 95 ? 5.867 -10.776 -10.570 1.00 87.50 95 ALA A O 1
ATOM 720 N N . ALA A 1 96 ? 5.103 -8.672 -10.414 1.00 79.69 96 ALA A N 1
ATOM 721 C CA . ALA A 1 96 ? 5.597 -8.247 -11.722 1.00 79.69 96 ALA A CA 1
ATOM 722 C C . ALA A 1 96 ? 7.133 -8.249 -11.795 1.00 79.69 96 ALA A C 1
ATOM 724 O O . ALA A 1 96 ? 7.689 -8.601 -12.831 1.00 79.69 96 ALA A O 1
ATOM 725 N N . ALA A 1 97 ? 7.823 -7.926 -10.696 1.00 66.94 97 ALA A N 1
ATOM 726 C CA . ALA A 1 97 ? 9.283 -7.985 -10.630 1.00 66.94 97 ALA A CA 1
ATOM 727 C C . ALA A 1 97 ? 9.841 -9.413 -10.794 1.00 66.94 97 ALA A C 1
ATOM 729 O O . ALA A 1 97 ? 10.902 -9.585 -11.386 1.00 66.94 97 ALA A O 1
ATOM 730 N N . ASN A 1 98 ? 9.115 -10.437 -10.334 1.00 59.75 98 ASN A N 1
ATOM 731 C CA . ASN A 1 98 ? 9.539 -11.836 -10.460 1.00 59.75 98 ASN A CA 1
ATOM 732 C C . ASN A 1 98 ? 9.337 -12.408 -11.877 1.00 59.75 98 ASN A C 1
ATOM 734 O O . ASN A 1 98 ? 9.914 -13.441 -12.198 1.00 59.75 98 ASN A O 1
ATOM 738 N N . ARG A 1 99 ? 8.514 -11.770 -12.723 1.00 58.69 99 ARG A N 1
ATOM 739 C CA . ARG A 1 99 ? 8.209 -12.254 -14.084 1.00 58.69 99 ARG A CA 1
ATOM 740 C C . ARG A 1 99 ? 9.233 -11.840 -15.148 1.00 58.69 99 ARG A C 1
ATOM 742 O O . ARG A 1 99 ? 9.118 -12.295 -16.275 1.00 58.69 99 ARG A O 1
ATOM 749 N N . GLY A 1 100 ? 10.216 -11.003 -14.812 1.00 54.22 100 GLY A N 1
ATOM 750 C CA . GLY A 1 100 ? 11.272 -10.558 -15.735 1.00 54.22 100 GLY A CA 1
ATOM 751 C C . GLY A 1 100 ? 12.489 -11.488 -15.836 1.00 54.22 100 GLY A C 1
ATOM 752 O O . GLY A 1 100 ? 13.532 -11.035 -16.289 1.00 54.22 100 GLY A O 1
ATOM 753 N N . VAL A 1 101 ? 12.390 -12.736 -15.363 1.00 50.19 101 VAL A N 1
ATOM 754 C CA . VAL A 1 101 ? 13.486 -13.732 -15.350 1.00 50.19 101 VAL A CA 1
ATOM 755 C C . VAL A 1 101 ? 13.119 -14.961 -16.201 1.00 50.19 101 VAL A C 1
ATOM 757 O O . VAL A 1 101 ? 13.333 -16.097 -15.786 1.00 50.19 101 VAL A O 1
ATOM 760 N N . MET A 1 102 ? 12.517 -14.747 -17.373 1.00 40.22 102 MET A N 1
ATOM 761 C CA . MET A 1 102 ? 12.321 -15.787 -18.394 1.00 40.22 102 MET A CA 1
ATOM 762 C C . MET A 1 102 ? 12.809 -15.311 -19.750 1.00 40.22 102 MET A C 1
ATOM 764 O O . MET A 1 102 ? 12.546 -14.130 -20.069 1.00 40.22 102 MET A O 1
#

Organism: NCBI:txid482462

Radius of gyration: 24.02 Å; chains: 1; bounding box: 28×58×80 Å

Secondary structure (DSSP, 8-state):
------------------HHHHHHHHHHHHHHHHHHHHHHHHHHHHHSSS-HHHHHHHHHHHHHHHHHHHH-TT--HHHHHHHHHHHHHHHHHHHHHHTT--

pLDDT: mean 80.11, std 20.63, range [34.91, 98.25]

Sequence (102 aa):
MSSVVAQVLPAHDCCNHSPHAQDAVGAHVATSTALAQARRDLQYAVIMGTDTHRRRQYALSARDEAATVLVAGDATAAQLRYARHYFRAAQQFAAAANRGVM

Foldseek 3Di:
DDDDDDDDDPPPDPPDPPVVVVVLVVLQVLLVVLLVLLVVLLVVLVVCVPVLPSNLVSLVSSLVSLVSLCPRPNRDPVSVVSSVVSNVSSVVSNVVSVVPPD